Protein AF-A0A1G0DKW5-F1 (afdb_monomer_lite)

Radius of gyration: 16.56 Å; chains: 1; bounding box: 34×42×32 Å

Sequence (80 aa):
MQASTPGTEKRWNFESLDFFSTPPTNGTCPGGTVPVYRAYNNGFLQDADSNHRITGSPTAIQEVVARGWINEGVVMCAPQ

Secondary structure (DSSP, 8-state):
--TTS-TTS------------BPPBTTBPPTTEEEEEEEE--GGGGTS---EEEES-HHHHHHHHTTTPEEEEEEEEEE-

Structure (mmCIF, N/CA/C/O backbone):
data_AF-A0A1G0DKW5-F1
#
_entry.id   AF-A0A1G0DKW5-F1
#
loop_
_atom_site.group_PDB
_atom_site.id
_atom_site.type_symbol
_atom_site.label_atom_id
_atom_site.label_alt_id
_atom_site.label_comp_id
_atom_site.label_asym_id
_atom_site.label_entity_id
_atom_site.label_seq_id
_atom_site.pdbx_PDB_ins_code
_atom_site.Cartn_x
_atom_site.Cartn_y
_atom_site.Cart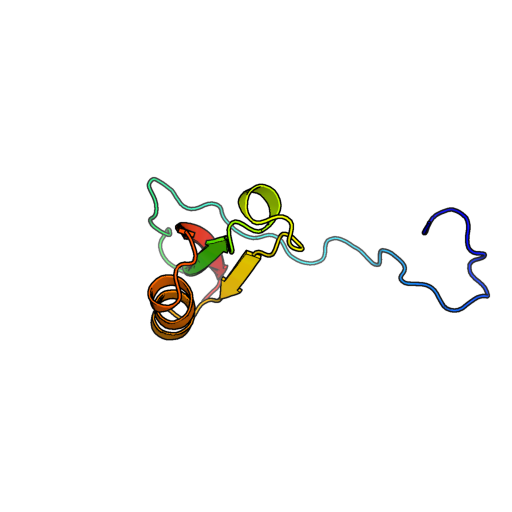n_z
_atom_site.occupancy
_atom_site.B_iso_or_equiv
_atom_site.auth_seq_id
_atom_site.auth_comp_id
_atom_site.auth_asym_id
_atom_site.auth_atom_id
_atom_site.pdbx_PDB_model_num
ATOM 1 N N . MET A 1 1 ? 20.636 16.300 -4.087 1.00 55.72 1 MET A N 1
ATOM 2 C CA . MET A 1 1 ? 19.365 16.338 -4.849 1.00 55.72 1 MET A CA 1
ATOM 3 C C . MET A 1 1 ? 18.140 16.864 -4.081 1.00 55.72 1 MET A C 1
ATOM 5 O O . MET A 1 1 ? 17.175 17.197 -4.740 1.00 55.72 1 MET A O 1
ATOM 9 N N . GLN A 1 2 ? 18.176 17.090 -2.759 1.00 56.06 2 GLN A N 1
ATOM 10 C CA . GLN A 1 2 ? 17.270 18.059 -2.083 1.00 56.06 2 GLN A CA 1
ATOM 11 C C . GLN A 1 2 ? 18.028 18.908 -1.044 1.00 56.06 2 GLN A C 1
ATOM 13 O O . GLN A 1 2 ? 17.818 20.115 -0.944 1.00 56.06 2 GLN A O 1
ATOM 18 N N . ALA A 1 3 ? 19.012 18.303 -0.366 1.00 59.12 3 ALA A N 1
ATOM 19 C CA . ALA A 1 3 ? 19.909 18.980 0.579 1.00 59.12 3 ALA A CA 1
ATOM 20 C C . ALA A 1 3 ? 20.858 20.025 -0.052 1.00 59.12 3 ALA A C 1
ATOM 22 O O . ALA A 1 3 ? 21.470 20.808 0.661 1.00 59.12 3 ALA A O 1
ATOM 23 N N . SER A 1 4 ? 20.999 20.032 -1.381 1.00 70.00 4 SER A N 1
ATOM 24 C CA . SER A 1 4 ? 21.943 20.881 -2.124 1.00 70.00 4 SER A CA 1
ATOM 25 C C . SER A 1 4 ? 21.300 22.121 -2.757 1.00 70.00 4 SER A C 1
ATOM 27 O O . SER A 1 4 ? 22.013 22.993 -3.239 1.00 70.00 4 SER A O 1
ATOM 29 N N . THR A 1 5 ? 19.968 22.197 -2.791 1.00 71.44 5 THR A N 1
ATOM 30 C CA . THR A 1 5 ? 19.242 23.336 -3.366 1.00 71.44 5 THR A CA 1
ATOM 31 C C . THR A 1 5 ? 19.002 24.370 -2.262 1.00 71.44 5 THR A C 1
ATOM 33 O O . THR A 1 5 ? 18.437 23.995 -1.233 1.00 71.44 5 THR A O 1
ATOM 36 N N . PRO A 1 6 ? 19.420 25.640 -2.406 1.00 79.94 6 PRO A N 1
ATOM 37 C CA . PRO A 1 6 ? 19.206 26.673 -1.390 1.00 79.94 6 PRO A CA 1
ATOM 38 C C . PRO A 1 6 ? 17.727 26.819 -1.000 1.00 79.94 6 PRO A C 1
ATOM 40 O O . PRO A 1 6 ? 16.844 26.637 -1.833 1.00 79.94 6 PRO A O 1
ATOM 43 N N . GLY A 1 7 ? 17.442 27.167 0.260 1.00 73.69 7 GLY A N 1
ATOM 44 C CA . GLY A 1 7 ? 16.064 27.327 0.758 1.00 73.69 7 GLY A CA 1
ATOM 45 C C . GLY A 1 7 ? 15.260 28.450 0.092 1.00 73.69 7 GLY A C 1
ATOM 46 O O . GLY A 1 7 ? 14.046 28.499 0.246 1.00 73.69 7 GLY A O 1
ATOM 47 N N . THR A 1 8 ? 15.933 29.326 -0.653 1.00 82.12 8 THR A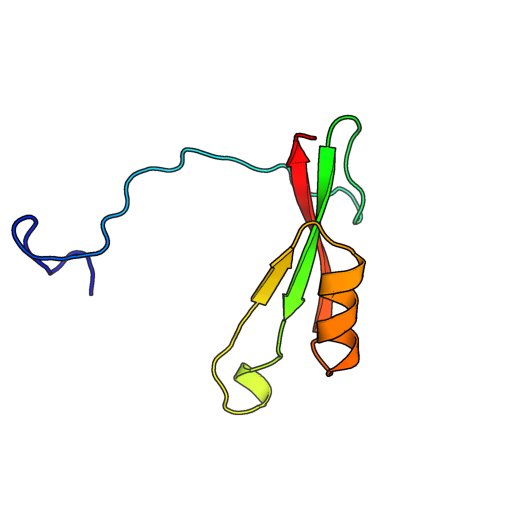 N 1
ATOM 48 C CA . THR A 1 8 ? 15.354 30.432 -1.427 1.00 82.12 8 THR A CA 1
ATOM 49 C C . THR A 1 8 ? 14.921 30.032 -2.839 1.00 82.12 8 THR A C 1
ATOM 51 O O . THR A 1 8 ? 14.308 30.837 -3.530 1.00 82.12 8 THR A O 1
ATOM 54 N N . GLU A 1 9 ? 15.240 28.816 -3.281 1.00 82.50 9 GLU A N 1
ATOM 55 C CA . GLU A 1 9 ? 14.875 28.288 -4.596 1.00 82.50 9 GLU A CA 1
ATOM 56 C C . GLU A 1 9 ? 13.701 27.308 -4.489 1.00 82.50 9 GLU A C 1
ATOM 58 O O . GLU A 1 9 ? 13.481 26.675 -3.451 1.00 82.50 9 GLU A O 1
ATOM 63 N N . LYS A 1 10 ? 12.946 27.142 -5.582 1.00 83.69 10 LYS A N 1
ATOM 64 C CA . LYS A 1 10 ? 11.835 26.180 -5.624 1.00 83.69 10 LYS A CA 1
ATOM 65 C C . LYS A 1 10 ? 12.371 24.761 -5.431 1.00 83.69 10 LYS A C 1
ATOM 67 O O . LYS A 1 10 ? 13.064 24.226 -6.294 1.00 83.69 10 LYS A O 1
ATOM 72 N N . ARG A 1 11 ? 12.016 24.134 -4.310 1.00 80.31 11 ARG A N 1
ATOM 73 C CA . ARG A 1 11 ? 12.375 22.749 -3.990 1.00 80.31 11 ARG A CA 1
ATOM 74 C C . ARG A 1 11 ? 11.273 22.073 -3.186 1.00 80.31 11 ARG A C 1
ATOM 76 O O . ARG A 1 11 ? 10.562 22.729 -2.430 1.00 80.31 11 ARG A O 1
ATOM 83 N N . TRP A 1 12 ? 11.184 20.755 -3.319 1.00 78.12 12 TRP A N 1
ATOM 84 C CA . TRP A 1 12 ? 10.423 19.925 -2.393 1.00 78.12 12 TRP A CA 1
ATOM 85 C C . TRP A 1 12 ? 11.203 19.832 -1.087 1.00 78.12 12 TRP A C 1
ATOM 87 O O . TRP A 1 12 ? 12.296 19.263 -1.051 1.00 78.12 12 TRP A O 1
ATOM 97 N N . ASN A 1 13 ? 10.670 20.463 -0.047 1.00 79.12 13 ASN A N 1
ATOM 98 C CA . ASN A 1 13 ? 11.200 20.366 1.301 1.00 79.12 13 ASN A CA 1
ATOM 99 C C . ASN A 1 13 ? 10.442 19.275 2.040 1.00 79.12 13 ASN A C 1
ATOM 101 O O . ASN A 1 13 ? 9.232 19.150 1.888 1.00 79.12 13 ASN A O 1
ATOM 105 N N . PHE A 1 14 ? 11.156 18.507 2.853 1.00 82.06 14 PHE A N 1
ATOM 106 C CA . PHE A 1 14 ? 10.498 17.707 3.868 1.00 82.06 14 PHE A CA 1
ATOM 107 C C . PHE A 1 14 ? 9.884 18.656 4.905 1.00 82.06 14 PHE A C 1
ATOM 109 O O . PHE A 1 14 ? 10.610 19.459 5.491 1.00 82.06 14 PHE A O 1
ATOM 116 N N . GLU A 1 15 ? 8.566 18.591 5.078 1.00 82.88 15 GLU A N 1
ATOM 117 C CA . GLU A 1 15 ? 7.831 19.475 5.988 1.00 82.88 15 GLU A CA 1
ATOM 118 C C . GLU A 1 15 ? 7.762 18.867 7.399 1.00 82.88 15 GLU A C 1
ATOM 120 O O . GLU A 1 15 ? 8.157 19.527 8.359 1.00 82.88 15 GLU A O 1
ATOM 125 N N . SER A 1 16 ? 7.373 17.591 7.521 1.00 88.62 16 SER A N 1
ATOM 126 C CA . SER A 1 16 ? 7.274 16.847 8.793 1.00 88.62 16 SER A CA 1
ATOM 127 C C . SER A 1 16 ? 6.734 15.418 8.575 1.00 88.62 16 SER A C 1
ATOM 129 O O . SER A 1 16 ? 6.394 15.024 7.458 1.00 88.62 16 SER A O 1
ATOM 131 N N . LEU A 1 17 ? 6.666 14.616 9.653 1.00 87.12 17 LEU A N 1
ATOM 132 C CA . LEU A 1 17 ? 5.915 13.350 9.714 1.00 87.12 17 LEU A CA 1
ATOM 133 C C . LEU A 1 17 ? 4.580 13.566 10.450 1.00 87.12 17 LEU A C 1
ATOM 135 O O . LEU A 1 17 ? 4.426 13.143 11.593 1.00 87.12 17 LEU A O 1
ATOM 139 N N . ASP A 1 18 ? 3.623 14.234 9.809 1.00 89.19 18 ASP A N 1
ATOM 140 C CA . ASP A 1 18 ? 2.353 14.614 10.460 1.00 89.19 18 ASP A CA 1
ATOM 141 C C . ASP A 1 18 ? 1.384 13.449 10.683 1.00 89.19 18 ASP A C 1
ATOM 143 O O . ASP A 1 18 ? 0.450 13.547 11.480 1.00 89.19 18 ASP A O 1
ATOM 147 N N . PHE A 1 19 ? 1.599 12.333 9.987 1.00 82.69 19 PHE A N 1
ATOM 148 C CA . PHE A 1 19 ? 0.723 11.173 10.045 1.00 82.69 19 PHE A CA 1
ATOM 149 C C . PHE A 1 19 ? 1.530 9.909 10.302 1.00 82.69 19 PHE A C 1
ATOM 151 O O . PHE A 1 19 ? 2.579 9.673 9.702 1.00 82.69 19 PHE A O 1
ATOM 158 N N . PHE A 1 20 ? 0.986 9.061 11.167 1.00 84.75 20 PHE A N 1
ATOM 159 C CA . PHE A 1 20 ? 1.417 7.685 11.341 1.00 84.75 20 PHE A CA 1
ATOM 160 C C . PHE A 1 20 ? 0.265 6.757 10.954 1.00 84.75 20 PHE A C 1
ATOM 162 O O . PHE A 1 20 ? -0.907 7.128 11.024 1.00 84.75 20 PHE A O 1
ATOM 169 N N . SER A 1 21 ? 0.597 5.540 10.542 1.00 90.31 21 SER A N 1
ATOM 170 C CA . SER A 1 21 ? -0.387 4.500 10.247 1.00 90.31 21 SER A CA 1
ATOM 171 C C . SER A 1 21 ? -0.055 3.234 11.030 1.00 90.31 21 SER A C 1
ATOM 173 O O . SER A 1 21 ? 1.067 3.061 11.509 1.00 90.31 21 SER A O 1
ATOM 175 N N . THR A 1 22 ? -1.043 2.361 11.197 1.00 94.81 22 THR A N 1
ATOM 176 C CA . THR A 1 22 ? -0.914 1.132 11.976 1.00 94.81 22 THR A CA 1
ATOM 177 C C . THR A 1 22 ? -0.553 -0.032 11.052 1.00 94.81 22 THR A C 1
ATOM 179 O O . THR A 1 22 ? -1.194 -0.198 10.016 1.00 94.81 22 THR A O 1
ATOM 182 N N . PRO A 1 23 ? 0.449 -0.865 11.377 1.00 95.31 23 PRO A N 1
ATOM 183 C CA . PRO A 1 23 ? 0.731 -2.055 10.584 1.00 95.31 23 PRO A CA 1
ATOM 184 C C . PRO A 1 23 ? -0.386 -3.105 10.750 1.00 95.31 23 PRO A C 1
ATOM 186 O O . PRO A 1 23 ? -0.911 -3.278 11.854 1.00 95.31 23 PRO A O 1
ATOM 189 N N . PRO A 1 24 ? -0.740 -3.843 9.686 1.00 96.81 24 PRO A N 1
ATOM 190 C CA . PRO A 1 24 ? -1.668 -4.961 9.788 1.00 96.81 24 PRO A CA 1
ATOM 191 C C . PRO A 1 24 ? -1.035 -6.132 10.549 1.00 96.81 24 PRO A C 1
ATOM 193 O O . PRO A 1 24 ? 0.168 -6.377 10.465 1.00 96.81 24 PRO A O 1
ATOM 196 N N . THR A 1 25 ? -1.862 -6.909 11.245 1.00 96.62 25 THR A N 1
ATOM 197 C CA . THR A 1 25 ? -1.455 -8.176 11.871 1.00 96.62 25 THR A CA 1
ATOM 198 C C . THR A 1 25 ? -1.988 -9.323 11.024 1.00 96.62 25 THR A C 1
ATOM 200 O O . THR A 1 25 ? -3.199 -9.451 10.860 1.00 96.62 25 THR A O 1
ATOM 203 N N . ASN A 1 26 ? -1.099 -10.137 10.443 1.00 94.62 26 ASN A N 1
ATOM 204 C CA . ASN A 1 26 ? -1.466 -11.229 9.527 1.00 94.62 26 ASN A CA 1
ATOM 205 C C . ASN A 1 26 ? -2.439 -10.780 8.415 1.00 94.62 26 ASN A C 1
ATOM 207 O O . ASN A 1 26 ? -3.453 -11.425 8.159 1.00 94.62 26 ASN A O 1
ATOM 211 N N . GLY A 1 27 ? -2.168 -9.624 7.797 1.00 94.50 27 GLY A N 1
ATOM 212 C CA . GLY A 1 27 ? -2.992 -9.063 6.717 1.00 94.50 27 GLY A CA 1
ATOM 213 C C . GLY A 1 27 ? -4.348 -8.494 7.155 1.00 94.50 27 GLY A C 1
ATOM 214 O O . GLY A 1 27 ? -5.154 -8.138 6.300 1.00 94.50 27 GLY A O 1
ATOM 215 N N . THR A 1 28 ? -4.604 -8.390 8.462 1.00 96.75 28 THR A N 1
ATOM 216 C CA . THR A 1 28 ? -5.880 -7.920 9.020 1.00 96.75 28 THR A CA 1
ATOM 217 C C . THR A 1 28 ? -5.676 -6.657 9.853 1.00 96.75 28 THR A C 1
ATOM 219 O O . THR A 1 28 ? -4.641 -6.491 10.503 1.00 96.75 28 THR A O 1
ATOM 222 N N . CYS A 1 29 ? -6.671 -5.770 9.844 1.00 97.06 29 CYS A N 1
ATOM 223 C CA . CYS A 1 29 ? -6.639 -4.524 10.600 1.00 97.06 29 CYS A CA 1
ATOM 224 C C . CYS A 1 29 ? -7.356 -4.640 11.952 1.00 97.06 29 CYS A C 1
ATOM 226 O O . CYS A 1 29 ? -8.399 -5.295 12.031 1.00 97.06 29 CYS A O 1
ATOM 228 N N . PRO A 1 30 ? -6.812 -4.023 13.020 1.00 95.44 30 PRO A N 1
ATOM 229 C CA . PRO A 1 30 ? -7.481 -3.965 14.313 1.00 95.44 30 PRO A CA 1
ATOM 230 C C . PRO A 1 30 ? -8.778 -3.145 14.234 1.00 95.44 30 PRO A C 1
ATOM 232 O O . PRO A 1 30 ? -8.980 -2.340 13.321 1.00 95.44 30 PRO A O 1
ATOM 235 N N . GLY A 1 31 ? -9.664 -3.332 15.215 1.00 95.56 31 GLY A N 1
ATOM 236 C CA . GLY A 1 31 ? -10.921 -2.583 15.294 1.00 95.56 31 GLY A CA 1
ATOM 237 C C . GLY A 1 31 ? -10.704 -1.065 15.292 1.00 95.56 31 GLY A C 1
ATOM 238 O O . GLY A 1 31 ? -9.735 -0.572 15.866 1.00 95.56 31 GLY A O 1
ATOM 239 N N . GLY A 1 32 ? -11.606 -0.329 14.636 1.00 93.94 32 GLY A N 1
ATOM 240 C CA . GLY A 1 32 ? -11.505 1.129 14.477 1.00 93.94 32 GLY A CA 1
ATOM 241 C C . GLY A 1 32 ? -10.546 1.587 13.372 1.00 93.94 32 GLY A C 1
ATOM 242 O O . GLY A 1 32 ? -10.323 2.786 13.221 1.00 93.94 32 GLY A O 1
ATOM 243 N N . THR A 1 33 ? -9.987 0.655 12.595 1.00 96.69 33 THR A N 1
ATOM 244 C CA . THR A 1 33 ? -9.146 0.963 11.433 1.00 96.69 33 THR A CA 1
ATOM 245 C C . THR A 1 33 ? -9.633 0.234 10.183 1.00 96.69 33 THR A C 1
ATOM 247 O O . THR A 1 33 ? -10.294 -0.803 10.267 1.00 96.69 33 THR A O 1
ATOM 250 N N . VAL A 1 34 ? -9.303 0.780 9.015 1.00 96.94 34 VAL A N 1
ATOM 251 C CA . VAL A 1 34 ? -9.656 0.258 7.693 1.00 96.94 34 VAL A CA 1
ATOM 252 C C . VAL A 1 34 ? -8.398 -0.131 6.905 1.00 96.94 34 VAL A C 1
ATOM 254 O O . VAL A 1 34 ? -7.351 0.506 7.058 1.00 96.94 34 VAL A O 1
ATOM 257 N N . PRO A 1 35 ? -8.462 -1.179 6.065 1.00 97.81 35 PRO A N 1
ATOM 258 C CA . PRO A 1 35 ? -7.307 -1.657 5.315 1.00 97.81 35 PRO A CA 1
ATOM 259 C C . PRO A 1 35 ? -6.879 -0.684 4.215 1.00 97.81 35 PRO A C 1
ATOM 261 O O . PRO A 1 35 ? -7.699 -0.131 3.485 1.00 97.81 35 PRO A O 1
ATOM 264 N N . VAL A 1 36 ? -5.567 -0.554 4.046 1.00 98.00 36 VAL A N 1
ATOM 265 C CA . VAL A 1 36 ? -4.934 0.086 2.895 1.00 98.00 36 VAL A CA 1
ATOM 266 C C . VAL A 1 36 ? -4.113 -0.964 2.158 1.00 98.00 36 VAL A C 1
ATOM 268 O O . VAL A 1 36 ? -3.209 -1.599 2.711 1.00 98.00 36 VAL A O 1
ATOM 271 N N . TYR A 1 37 ? -4.454 -1.142 0.891 1.00 98.50 37 TYR A N 1
ATOM 272 C CA . TYR A 1 37 ? -3.908 -2.157 0.010 1.00 98.50 37 TYR A CA 1
ATOM 273 C C . TYR A 1 37 ? -2.728 -1.622 -0.792 1.00 98.50 37 TYR A C 1
ATOM 275 O O . TYR A 1 37 ? -2.694 -0.433 -1.133 1.00 98.50 37 TYR A O 1
ATOM 283 N N . ARG A 1 38 ? -1.796 -2.513 -1.148 1.00 98.56 38 ARG A N 1
ATOM 284 C CA . ARG A 1 38 ? -0.685 -2.205 -2.050 1.00 98.56 38 ARG A CA 1
ATOM 285 C C . ARG A 1 38 ? -0.502 -3.261 -3.134 1.00 98.56 38 ARG A C 1
ATOM 287 O O . ARG A 1 38 ? -0.754 -4.445 -2.924 1.00 98.56 38 ARG A O 1
ATOM 294 N N . ALA A 1 39 ? -0.074 -2.805 -4.303 1.00 98.75 39 ALA A N 1
ATOM 295 C CA . ALA A 1 39 ? 0.345 -3.657 -5.399 1.00 98.75 39 ALA A CA 1
ATOM 296 C C . ALA A 1 39 ? 1.590 -3.064 -6.048 1.00 98.75 39 ALA A C 1
ATOM 298 O O . ALA A 1 39 ? 1.675 -1.846 -6.241 1.00 98.75 39 ALA A O 1
ATOM 299 N N . TYR A 1 40 ? 2.521 -3.933 -6.416 1.00 98.56 40 TYR A N 1
ATOM 300 C CA . TYR A 1 40 ? 3.779 -3.579 -7.051 1.00 98.56 40 TYR A CA 1
ATOM 301 C C . TYR A 1 40 ? 3.714 -3.881 -8.548 1.00 98.56 40 TYR A C 1
ATOM 303 O O . TYR A 1 40 ? 3.345 -4.981 -8.956 1.00 98.56 40 TYR A O 1
ATOM 311 N N . ASN A 1 41 ? 4.097 -2.921 -9.388 1.00 97.88 41 ASN A N 1
ATOM 312 C CA . ASN A 1 41 ? 4.076 -3.100 -10.841 1.00 97.88 41 ASN A CA 1
ATOM 313 C C . ASN A 1 41 ? 5.153 -4.050 -11.375 1.00 97.88 41 ASN A C 1
ATOM 315 O O . ASN A 1 41 ? 5.181 -4.289 -12.577 1.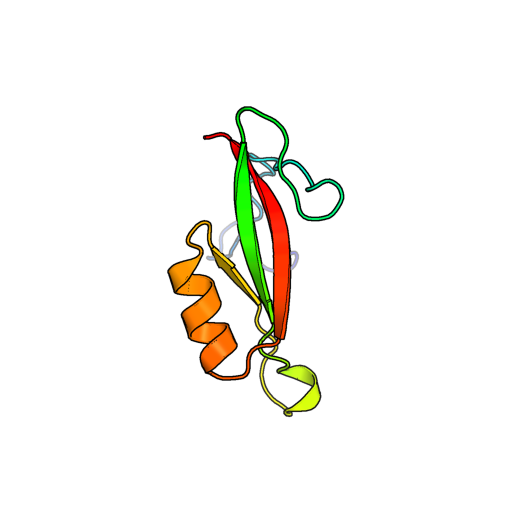00 97.88 41 ASN A O 1
ATOM 319 N N . ASN A 1 42 ? 6.045 -4.558 -10.519 1.00 97.06 42 ASN A N 1
ATOM 320 C CA . ASN A 1 42 ? 7.188 -5.374 -10.912 1.00 97.06 42 ASN A CA 1
ATOM 321 C C . ASN A 1 42 ? 8.131 -4.687 -11.916 1.00 97.06 42 ASN A C 1
ATOM 323 O O . ASN A 1 42 ? 8.706 -5.354 -12.776 1.00 97.06 42 ASN A O 1
ATOM 327 N N . GLY A 1 43 ? 8.263 -3.357 -11.836 1.00 96.56 43 GLY A N 1
ATOM 328 C CA . GLY A 1 43 ? 9.007 -2.553 -12.809 1.00 96.56 43 GLY A CA 1
ATOM 329 C C . GLY A 1 43 ? 10.475 -2.962 -12.943 1.00 96.56 43 GLY A C 1
ATOM 330 O O . GLY A 1 43 ? 10.954 -3.112 -14.061 1.00 96.56 43 GLY A O 1
ATOM 331 N N . PHE A 1 44 ? 11.159 -3.252 -11.828 1.00 94.19 44 PHE A N 1
ATOM 332 C CA . PHE A 1 44 ? 12.572 -3.656 -11.839 1.00 94.19 44 PHE A CA 1
ATOM 333 C C . PHE A 1 44 ? 12.852 -4.878 -12.726 1.00 94.19 44 PHE A C 1
ATOM 335 O O . PHE A 1 44 ? 13.830 -4.885 -13.462 1.00 94.19 44 PHE A O 1
ATOM 342 N N . LEU A 1 45 ? 11.991 -5.901 -12.688 1.00 94.50 45 LEU A N 1
ATOM 343 C CA . LEU A 1 45 ? 12.154 -7.102 -13.519 1.00 94.50 45 LEU A CA 1
ATOM 344 C C . LEU A 1 45 ? 11.711 -6.893 -14.977 1.00 94.50 45 LEU A C 1
ATOM 346 O O . LEU A 1 45 ? 11.884 -7.791 -15.795 1.00 94.50 45 LEU A O 1
ATOM 350 N N . GLN A 1 46 ? 11.111 -5.746 -15.290 1.00 92.94 46 GLN A N 1
ATOM 351 C CA . GLN A 1 46 ? 10.583 -5.391 -16.610 1.00 92.94 46 GLN A CA 1
ATOM 352 C C . GLN A 1 46 ? 11.369 -4.252 -17.275 1.00 92.94 46 GLN A C 1
ATOM 354 O O . GLN A 1 46 ? 10.881 -3.683 -18.248 1.00 92.94 46 GLN A O 1
ATOM 359 N N . ASP A 1 47 ? 12.540 -3.884 -16.740 1.00 94.50 47 ASP A N 1
ATOM 360 C CA . ASP A 1 47 ? 13.327 -2.725 -17.190 1.00 94.50 47 ASP A CA 1
ATOM 361 C C . ASP A 1 47 ? 12.492 -1.427 -17.273 1.00 94.50 47 ASP A C 1
ATOM 363 O O . ASP A 1 47 ? 12.675 -0.586 -18.154 1.00 94.50 47 ASP A O 1
ATOM 367 N N . ALA A 1 48 ? 11.551 -1.266 -16.338 1.00 93.25 48 ALA A N 1
ATOM 368 C CA . ALA A 1 48 ? 10.658 -0.120 -16.231 1.00 93.25 48 ALA A CA 1
ATOM 369 C C . ALA A 1 48 ? 10.726 0.510 -14.833 1.00 93.25 48 ALA A C 1
ATOM 371 O O . ALA A 1 48 ? 11.140 -0.120 -13.854 1.00 93.25 48 ALA A O 1
ATOM 372 N N . ASP A 1 49 ? 10.259 1.755 -14.715 1.00 97.06 49 ASP A N 1
ATOM 373 C CA . ASP A 1 49 ? 10.187 2.425 -13.418 1.00 97.06 49 ASP A CA 1
ATOM 374 C C . ASP A 1 49 ? 9.330 1.621 -12.434 1.00 97.06 49 ASP A C 1
ATOM 376 O O . ASP A 1 49 ? 8.178 1.257 -12.695 1.00 97.06 49 ASP A O 1
ATOM 380 N N . SER A 1 50 ? 9.911 1.344 -11.269 1.00 97.19 50 SER A N 1
ATOM 381 C CA . SER A 1 50 ? 9.248 0.615 -10.193 1.00 97.19 50 SER A CA 1
ATOM 382 C C . SER A 1 50 ? 8.227 1.508 -9.501 1.00 97.19 50 SER A C 1
ATOM 384 O O . SER A 1 50 ? 8.540 2.626 -9.093 1.00 97.19 50 SER A O 1
ATOM 386 N N . ASN A 1 51 ? 7.002 1.013 -9.346 1.00 97.19 51 ASN A N 1
ATOM 387 C CA . ASN A 1 51 ? 5.912 1.779 -8.763 1.00 97.19 51 ASN A CA 1
ATOM 388 C C . ASN A 1 51 ? 4.998 0.907 -7.896 1.00 97.19 51 ASN A C 1
ATOM 390 O O . ASN A 1 51 ? 4.731 -0.255 -8.205 1.00 97.19 51 ASN A O 1
ATOM 394 N N . HIS A 1 52 ? 4.492 1.511 -6.824 1.00 97.94 52 HIS A N 1
ATOM 395 C CA . HIS A 1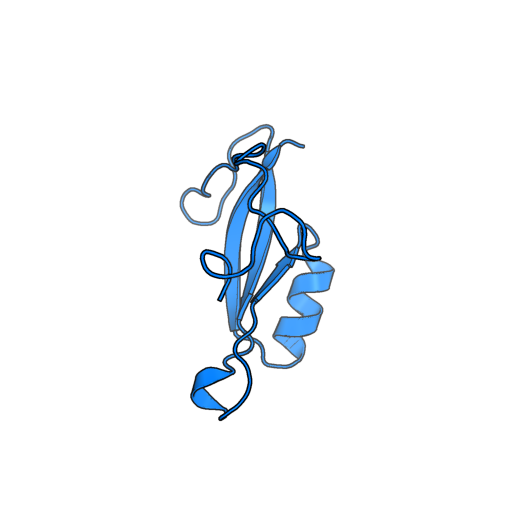 52 ? 3.532 0.920 -5.908 1.00 97.94 52 HIS A CA 1
ATOM 396 C C . HIS A 1 52 ? 2.216 1.688 -5.980 1.00 97.94 52 HIS A C 1
ATOM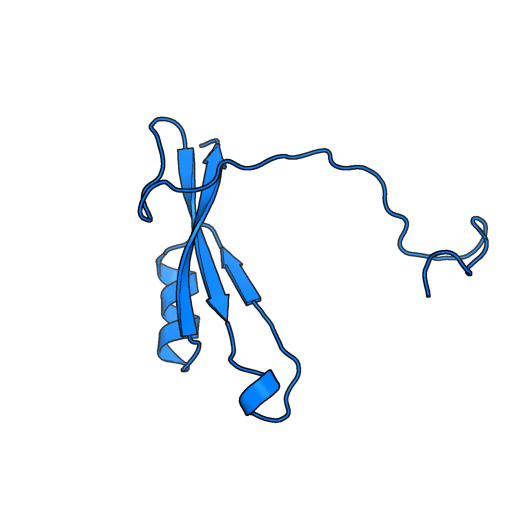 398 O O . HIS A 1 52 ? 2.161 2.894 -5.744 1.00 97.94 52 HIS A O 1
ATOM 404 N N . ARG A 1 53 ? 1.122 0.978 -6.246 1.00 98.12 53 ARG A N 1
ATOM 405 C CA . ARG A 1 53 ? -0.227 1.521 -6.099 1.00 98.12 53 ARG A CA 1
ATOM 406 C C . ARG A 1 53 ? -0.644 1.304 -4.657 1.00 98.12 53 ARG A C 1
ATOM 408 O O . ARG A 1 53 ? -0.675 0.162 -4.223 1.00 98.12 53 ARG A O 1
ATOM 415 N N . ILE A 1 54 ? -0.981 2.375 -3.945 1.00 97.81 54 ILE A N 1
ATOM 416 C CA . ILE A 1 54 ? -1.478 2.335 -2.564 1.00 97.81 54 ILE A CA 1
ATOM 417 C C . ILE A 1 54 ? -2.895 2.911 -2.555 1.00 97.81 54 ILE A C 1
ATOM 419 O O . ILE A 1 54 ? -3.121 3.993 -3.096 1.00 97.81 54 ILE A O 1
ATOM 423 N N . THR A 1 55 ? -3.868 2.195 -1.992 1.00 97.75 55 THR A N 1
ATOM 424 C CA . THR A 1 55 ? -5.265 2.660 -1.946 1.00 97.75 55 THR A CA 1
ATOM 425 C C . THR A 1 55 ? -6.059 1.995 -0.825 1.00 97.75 55 THR A C 1
ATOM 427 O O . THR A 1 55 ? -5.830 0.834 -0.511 1.00 97.75 55 THR A O 1
ATOM 430 N N . GLY A 1 56 ? -7.028 2.709 -0.244 1.00 97.06 56 GLY A N 1
ATOM 431 C CA . GLY A 1 56 ? -8.031 2.120 0.655 1.00 97.06 56 GLY A CA 1
ATOM 432 C C . GLY A 1 56 ? -9.170 1.394 -0.077 1.00 97.06 56 GLY A C 1
ATOM 433 O O . GLY A 1 56 ? -10.004 0.763 0.562 1.00 97.06 56 GLY A O 1
ATOM 434 N N . SER A 1 57 ? -9.235 1.474 -1.413 1.00 97.88 57 SER A N 1
ATOM 435 C CA . SER A 1 57 ? -10.293 0.832 -2.197 1.00 97.88 57 SER A CA 1
ATOM 436 C C . SER A 1 57 ? -9.897 -0.589 -2.628 1.00 97.88 57 SER A C 1
ATOM 438 O O . SER A 1 57 ? -8.948 -0.749 -3.405 1.00 97.88 57 SER A O 1
ATOM 440 N N . PRO A 1 58 ? -10.642 -1.629 -2.205 1.00 97.62 58 PRO A N 1
ATOM 441 C CA . PRO A 1 58 ? -10.370 -2.996 -2.631 1.00 97.62 58 PRO A CA 1
ATOM 442 C C . PRO A 1 58 ? -10.614 -3.181 -4.133 1.00 97.62 58 PRO A C 1
ATOM 444 O O . PRO A 1 58 ? -9.896 -3.934 -4.780 1.00 97.62 58 PRO A O 1
ATOM 447 N N . THR A 1 59 ? -11.573 -2.473 -4.734 1.00 98.44 59 THR A N 1
ATOM 448 C CA . THR A 1 59 ? -11.816 -2.580 -6.181 1.00 98.44 59 THR A CA 1
ATOM 449 C C . THR A 1 59 ? -10.677 -1.954 -6.980 1.00 98.44 59 THR A C 1
ATOM 451 O O . THR A 1 59 ? -10.154 -2.585 -7.896 1.00 98.44 59 THR A O 1
ATOM 454 N N . ALA A 1 60 ? -10.207 -0.771 -6.576 1.00 98.38 60 ALA A N 1
ATOM 455 C CA . ALA A 1 60 ? -9.135 -0.070 -7.278 1.00 98.38 60 ALA A CA 1
ATOM 456 C C . ALA A 1 60 ? -7.795 -0.822 -7.229 1.00 98.38 60 ALA A C 1
ATOM 458 O O . ALA A 1 60 ? -6.999 -0.708 -8.163 1.00 98.38 60 ALA A O 1
ATOM 459 N N . ILE A 1 61 ? -7.518 -1.583 -6.159 1.00 98.69 61 ILE A N 1
ATOM 460 C CA . ILE A 1 61 ? -6.311 -2.416 -6.132 1.00 98.69 61 ILE A CA 1
ATOM 461 C C . ILE A 1 61 ? -6.462 -3.652 -7.024 1.00 98.69 61 ILE A C 1
ATOM 463 O O . ILE A 1 61 ? -5.528 -3.998 -7.746 1.00 98.69 61 ILE A O 1
ATOM 467 N N . GLN A 1 62 ? -7.645 -4.275 -7.055 1.00 98.56 62 GLN A N 1
ATOM 468 C CA . GLN A 1 62 ? -7.889 -5.418 -7.938 1.00 98.56 62 GLN A CA 1
ATOM 469 C C . GLN A 1 62 ? -7.807 -5.036 -9.421 1.00 98.56 62 GLN A C 1
ATOM 471 O O . GLN A 1 62 ? -7.345 -5.839 -10.223 1.00 98.56 62 GLN A O 1
ATOM 476 N N . GLU A 1 63 ? -8.153 -3.801 -9.794 1.00 98.50 63 GLU A N 1
ATOM 477 C CA . GLU A 1 63 ? -7.995 -3.310 -11.170 1.00 98.50 63 GLU A CA 1
ATOM 478 C C . GLU A 1 63 ? -6.545 -3.351 -11.671 1.00 98.50 63 GLU A C 1
ATOM 480 O O . GLU A 1 63 ? -6.317 -3.692 -12.831 1.00 98.50 63 GLU A O 1
ATOM 485 N N . VAL A 1 64 ? -5.560 -2.998 -10.836 1.00 98.25 64 VAL A N 1
ATOM 486 C CA . VAL A 1 64 ? -4.143 -3.037 -11.246 1.00 98.25 64 VAL A CA 1
ATOM 487 C C . VAL A 1 64 ? -3.573 -4.449 -11.161 1.00 98.25 64 VAL A C 1
ATOM 489 O O . VAL A 1 64 ? -2.791 -4.844 -12.023 1.00 98.25 64 VAL A O 1
ATOM 492 N N . VAL A 1 65 ? -4.024 -5.243 -10.187 1.00 98.56 65 VAL A N 1
ATOM 493 C CA . VAL A 1 65 ? -3.664 -6.664 -10.081 1.00 98.56 65 VAL A CA 1
ATOM 494 C C . VAL A 1 65 ? -4.150 -7.434 -11.312 1.00 98.56 65 VAL A C 1
ATOM 496 O O . VAL A 1 65 ? -3.383 -8.185 -11.908 1.00 98.56 65 VAL A O 1
ATOM 499 N N . ALA A 1 66 ? -5.371 -7.168 -11.784 1.00 98.38 66 ALA A N 1
ATOM 500 C CA . ALA A 1 66 ? -5.902 -7.739 -13.023 1.00 98.38 66 ALA A CA 1
ATOM 501 C C . ALA A 1 66 ? -5.095 -7.345 -14.278 1.00 98.38 66 ALA A C 1
ATOM 503 O O . ALA A 1 66 ? -5.171 -8.028 -15.296 1.00 98.38 66 ALA A O 1
ATOM 504 N N . ARG A 1 67 ? -4.297 -6.268 -14.211 1.00 96.50 67 ARG A N 1
ATOM 505 C CA . ARG A 1 67 ? -3.363 -5.835 -15.269 1.00 96.50 67 ARG A CA 1
ATOM 506 C C . ARG A 1 67 ? -1.950 -6.407 -15.097 1.00 96.50 67 ARG A C 1
ATOM 508 O O . ARG A 1 67 ? -1.038 -5.966 -15.787 1.00 96.50 67 ARG A O 1
ATOM 515 N N . GLY A 1 68 ? -1.756 -7.358 -14.184 1.00 96.56 68 GLY A N 1
ATOM 516 C CA . GLY A 1 68 ? -0.483 -8.053 -13.977 1.00 96.56 68 GLY A CA 1
ATOM 517 C C . GLY A 1 68 ? 0.404 -7.476 -12.873 1.00 96.56 68 GLY A C 1
ATOM 518 O O . GLY A 1 68 ? 1.550 -7.897 -12.747 1.00 96.56 68 GLY A O 1
ATOM 519 N N . TRP A 1 69 ? -0.091 -6.534 -12.063 1.00 98.06 69 TRP A N 1
ATOM 520 C CA . TRP A 1 69 ? 0.659 -6.065 -10.894 1.00 98.06 69 TRP A CA 1
ATOM 521 C C . TRP A 1 69 ? 0.632 -7.125 -9.786 1.00 98.06 69 TRP A C 1
ATOM 523 O O . TRP A 1 69 ? -0.370 -7.810 -9.578 1.00 98.06 69 TRP A O 1
ATOM 533 N N . ILE A 1 70 ? 1.729 -7.238 -9.042 1.00 98.44 70 ILE A N 1
ATOM 534 C CA . ILE A 1 70 ? 1.865 -8.160 -7.915 1.00 98.44 70 ILE A CA 1
ATOM 535 C C . ILE A 1 70 ? 1.038 -7.621 -6.750 1.00 98.44 70 ILE A C 1
ATOM 537 O O . ILE A 1 70 ? 1.313 -6.536 -6.239 1.00 98.44 70 ILE A O 1
ATOM 541 N N . ASN A 1 71 ? 0.028 -8.379 -6.324 1.00 98.31 71 ASN A N 1
ATOM 542 C CA . ASN A 1 71 ? -0.760 -8.052 -5.140 1.00 98.31 71 ASN A CA 1
ATOM 543 C C . ASN A 1 71 ? 0.072 -8.286 -3.872 1.00 98.31 71 ASN A C 1
ATOM 545 O O . ASN A 1 71 ? 0.450 -9.421 -3.587 1.00 98.31 71 ASN A O 1
ATOM 549 N N . GLU A 1 72 ? 0.315 -7.233 -3.096 1.00 98.06 72 GLU A N 1
ATOM 550 C CA . GLU A 1 72 ? 1.034 -7.321 -1.820 1.00 98.06 72 GLU A CA 1
ATOM 551 C C . GLU A 1 72 ? 0.083 -7.354 -0.612 1.00 98.06 72 GLU A C 1
ATOM 553 O O . GLU A 1 72 ? 0.522 -7.514 0.525 1.00 98.06 72 GLU A O 1
ATOM 558 N N . GLY A 1 73 ? -1.227 -7.230 -0.848 1.00 98.12 73 GLY A N 1
ATOM 559 C CA . GLY A 1 73 ? -2.255 -7.296 0.184 1.00 98.12 73 GLY A CA 1
ATOM 560 C C . GLY A 1 73 ? -2.383 -6.012 1.003 1.00 98.12 73 GLY A C 1
ATOM 561 O O . GLY A 1 73 ? -2.138 -4.906 0.518 1.00 98.12 73 GLY A O 1
ATOM 562 N N . VAL A 1 74 ? -2.845 -6.162 2.246 1.00 98.31 74 VAL A N 1
ATOM 563 C CA . VAL A 1 74 ? -2.976 -5.059 3.208 1.00 98.31 74 VAL A CA 1
ATOM 564 C C . VAL A 1 74 ? -1.600 -4.759 3.788 1.00 98.31 74 VAL A C 1
ATOM 566 O O . VAL A 1 74 ? -0.960 -5.654 4.336 1.00 98.31 74 VAL A O 1
ATOM 569 N N . VAL A 1 75 ? -1.160 -3.504 3.695 1.00 97.38 75 VAL A N 1
ATOM 570 C CA . VAL A 1 75 ? 0.173 -3.074 4.166 1.00 97.38 75 VAL A CA 1
ATOM 571 C C . VAL A 1 75 ? 0.112 -2.009 5.254 1.00 97.38 75 VAL A C 1
ATOM 573 O O . VAL A 1 75 ? 1.095 -1.786 5.954 1.00 97.38 75 VAL A O 1
ATOM 576 N N . MET A 1 76 ? -1.040 -1.355 5.398 1.00 96.62 76 MET A N 1
ATOM 577 C CA . MET A 1 76 ? -1.308 -0.334 6.404 1.00 96.62 76 MET A CA 1
ATOM 578 C C . MET A 1 76 ? -2.776 -0.421 6.829 1.00 96.62 76 MET A C 1
ATOM 580 O O . MET A 1 76 ? -3.632 -0.870 6.067 1.00 96.62 76 MET A O 1
ATOM 584 N N . CYS A 1 77 ? -3.056 0.040 8.037 1.00 97.31 77 CYS A N 1
ATOM 585 C CA . CYS A 1 77 ? -4.383 0.193 8.602 1.00 97.31 77 CYS A CA 1
ATOM 586 C C . CYS A 1 77 ? -4.556 1.666 8.969 1.00 97.31 77 CYS A C 1
ATOM 588 O O . CYS A 1 77 ? -3.854 2.197 9.836 1.00 97.31 77 CYS A O 1
ATOM 590 N N . ALA A 1 78 ? -5.445 2.346 8.252 1.00 94.94 78 ALA A N 1
ATOM 591 C CA . ALA A 1 78 ? -5.744 3.753 8.474 1.00 94.94 78 ALA A CA 1
ATOM 592 C C . ALA A 1 78 ? -6.891 3.890 9.487 1.00 94.94 78 ALA A C 1
ATOM 594 O O . ALA A 1 78 ? -7.772 3.031 9.502 1.00 94.94 78 ALA A O 1
ATOM 595 N N . PRO A 1 79 ? -6.919 4.938 10.325 1.00 92.00 79 PRO A N 1
ATOM 596 C CA . PRO A 1 79 ? -8.119 5.279 11.086 1.00 92.00 79 PRO A CA 1
ATOM 597 C C . PRO A 1 79 ? -9.336 5.407 10.158 1.00 92.00 79 PRO A C 1
ATOM 599 O O . PRO A 1 79 ? -9.186 5.857 9.020 1.00 92.00 79 PRO A O 1
ATOM 602 N N . GLN A 1 80 ? -10.506 4.966 10.630 1.00 84.62 80 GLN A N 1
ATOM 603 C CA . GLN A 1 80 ? -11.771 5.126 9.903 1.00 84.62 80 GLN A CA 1
ATOM 604 C C . GLN A 1 80 ? -12.205 6.595 9.826 1.00 84.62 80 GLN A C 1
ATOM 606 O O . GLN A 1 80 ? -12.007 7.320 10.827 1.00 84.62 80 GLN A O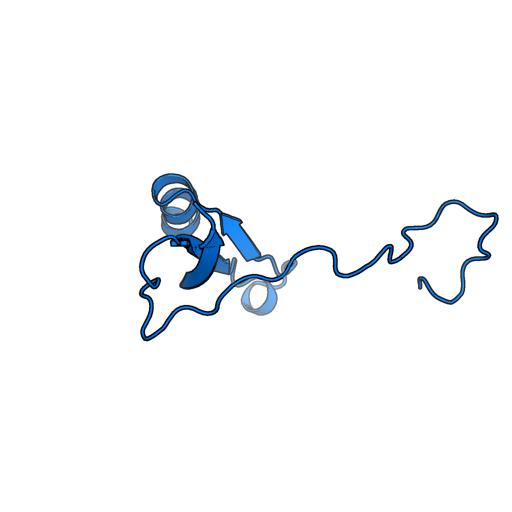 1
#

pLDDT: mean 91.8, std 9.87, range [55.72, 98.75]

Foldseek 3Di:
DQVPDDPPDDGDDDPDCPDDWAFADVLHDDPQWAFKWKWWQVQVVVVHDTDIDIGSDPVVLVVVVVVVTHTPGTGTTHGD